Protein AF-X1A8K2-F1 (afdb_monomer_lite)

Structure (mmCIF, N/CA/C/O backbone):
data_AF-X1A8K2-F1
#
_entry.id   AF-X1A8K2-F1
#
loop_
_atom_site.group_PDB
_atom_site.id
_atom_site.type_symbol
_atom_site.label_atom_id
_atom_site.label_alt_id
_atom_site.label_comp_id
_atom_site.label_asym_id
_atom_site.label_entity_id
_atom_site.label_seq_id
_atom_site.pdbx_PDB_ins_code
_atom_site.Cartn_x
_atom_site.Cartn_y
_atom_site.Cartn_z
_atom_site.occupancy
_atom_site.B_iso_or_equiv
_atom_site.auth_seq_id
_atom_site.auth_comp_id
_atom_site.auth_asym_id
_atom_site.auth_atom_id
_atom_site.pdbx_PDB_model_num
ATOM 1 N N . MET A 1 1 ? -9.554 1.216 -3.311 1.00 89.81 1 MET A N 1
ATOM 2 C CA . MET A 1 1 ? -9.730 0.428 -2.067 1.00 89.81 1 MET A CA 1
ATOM 3 C C . MET A 1 1 ? -9.692 1.363 -0.865 1.00 89.81 1 MET A C 1
ATOM 5 O O . MET A 1 1 ? -8.855 2.260 -0.866 1.00 89.81 1 MET A O 1
ATOM 9 N N . ILE A 1 2 ? -10.575 1.177 0.121 1.00 94.75 2 ILE A N 1
ATOM 10 C CA . ILE A 1 2 ? -10.563 1.934 1.386 1.00 94.75 2 ILE A CA 1
ATOM 11 C C . ILE A 1 2 ? -9.595 1.282 2.377 1.00 94.75 2 ILE A C 1
ATOM 13 O O . ILE A 1 2 ? -9.503 0.057 2.430 1.00 94.75 2 ILE A O 1
ATOM 17 N N . LEU A 1 3 ? -8.877 2.098 3.145 1.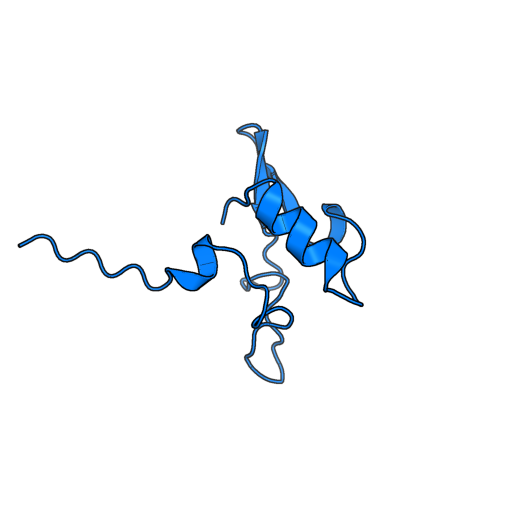00 95.19 3 LEU A N 1
ATOM 18 C CA . LEU A 1 3 ? -7.916 1.660 4.153 1.00 95.19 3 LEU A CA 1
ATOM 19 C C . LEU A 1 3 ? -8.405 1.955 5.564 1.00 95.19 3 LEU A C 1
ATOM 21 O O . LEU A 1 3 ? -8.927 3.035 5.847 1.00 95.19 3 LEU A O 1
ATOM 25 N N . SER A 1 4 ? -8.172 1.002 6.465 1.00 94.56 4 SER A N 1
ATOM 26 C CA . SER A 1 4 ? -8.341 1.238 7.895 1.00 94.56 4 SER A CA 1
ATOM 27 C C . SER A 1 4 ? -7.168 2.044 8.458 1.00 94.56 4 SER A C 1
ATOM 29 O O . SER A 1 4 ? -6.087 2.099 7.867 1.00 94.56 4 SER A O 1
ATOM 31 N N . LYS A 1 5 ? -7.361 2.620 9.651 1.00 93.94 5 LYS A N 1
ATOM 32 C CA . LYS A 1 5 ? -6.292 3.302 10.395 1.00 93.94 5 LYS A CA 1
ATOM 33 C C . LYS A 1 5 ? -5.068 2.408 10.607 1.00 93.94 5 LYS A C 1
ATOM 35 O O . LYS A 1 5 ? -3.949 2.810 10.306 1.00 93.94 5 LYS A O 1
ATOM 40 N N . ASN A 1 6 ? -5.309 1.167 11.018 1.00 95.81 6 ASN A N 1
ATOM 41 C CA . ASN A 1 6 ? -4.251 0.194 11.255 1.00 95.81 6 ASN A CA 1
ATOM 42 C C . ASN A 1 6 ? -3.466 -0.148 9.977 1.00 95.81 6 ASN A C 1
ATOM 44 O O . ASN A 1 6 ? -2.276 -0.428 10.057 1.00 95.81 6 ASN A O 1
ATOM 48 N N . ASP A 1 7 ? -4.104 -0.148 8.799 1.00 95.62 7 ASP A N 1
ATOM 49 C CA . ASP A 1 7 ? -3.400 -0.466 7.551 1.00 95.62 7 ASP A CA 1
ATOM 50 C C . ASP A 1 7 ? -2.384 0.624 7.187 1.00 95.62 7 ASP A C 1
ATOM 52 O O . ASP A 1 7 ? -1.231 0.300 6.909 1.00 95.62 7 ASP A O 1
ATOM 56 N N . PHE A 1 8 ? -2.768 1.909 7.209 1.00 94.62 8 PHE A N 1
ATOM 57 C CA . PHE A 1 8 ? -1.811 2.969 6.873 1.00 94.62 8 PHE A CA 1
ATOM 58 C C . PHE A 1 8 ? -0.741 3.159 7.955 1.00 94.62 8 PHE A C 1
ATOM 60 O O . PHE A 1 8 ? 0.400 3.447 7.611 1.00 94.62 8 PHE A O 1
ATOM 67 N N . GLU A 1 9 ? -1.057 2.935 9.237 1.00 96.12 9 GLU A N 1
ATOM 68 C CA . GLU A 1 9 ? -0.051 2.917 10.312 1.00 96.12 9 GLU A CA 1
ATOM 69 C C . GLU A 1 9 ? 0.975 1.799 10.096 1.00 96.12 9 GLU A C 1
ATOM 71 O O . GLU A 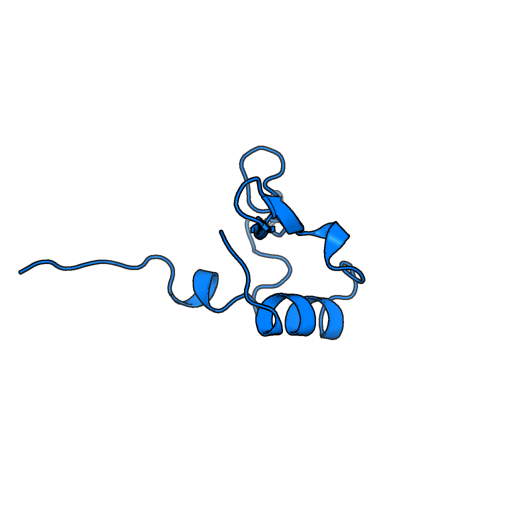1 9 ? 2.178 2.022 10.223 1.00 96.12 9 GLU A O 1
ATOM 76 N N . ASN A 1 10 ? 0.514 0.607 9.707 1.00 97.19 10 ASN A N 1
ATOM 77 C CA . ASN A 1 10 ? 1.394 -0.513 9.398 1.00 97.19 10 ASN A CA 1
ATOM 78 C C . ASN A 1 10 ? 2.263 -0.244 8.159 1.00 97.19 10 ASN A C 1
ATOM 80 O O . ASN A 1 10 ? 3.435 -0.608 8.155 1.00 97.19 10 ASN A O 1
ATOM 84 N N . ILE A 1 11 ? 1.726 0.417 7.128 1.00 97.56 11 ILE A N 1
ATOM 85 C CA . ILE A 1 11 ? 2.504 0.812 5.943 1.00 97.56 11 ILE A CA 1
ATOM 86 C C . ILE A 1 11 ? 3.594 1.817 6.323 1.00 97.56 11 ILE A C 1
ATOM 88 O O . ILE A 1 11 ? 4.755 1.570 6.019 1.00 97.56 11 ILE A O 1
ATOM 92 N N . ILE A 1 12 ? 3.243 2.897 7.030 1.00 97.81 12 ILE A N 1
ATOM 93 C CA . ILE A 1 12 ? 4.199 3.940 7.443 1.00 97.81 12 ILE A CA 1
ATOM 94 C C . ILE A 1 12 ? 5.304 3.361 8.331 1.00 97.81 12 ILE A C 1
ATOM 96 O O . ILE A 1 12 ? 6.461 3.746 8.222 1.00 97.81 12 ILE A O 1
ATOM 100 N N . LYS A 1 13 ? 4.962 2.407 9.202 1.00 97.88 13 LYS A N 1
ATOM 101 C CA . LYS A 1 13 ? 5.929 1.769 10.098 1.00 97.88 13 LYS A CA 1
ATOM 102 C C . LYS A 1 13 ? 6.955 0.892 9.368 1.00 97.88 13 LYS A C 1
ATOM 104 O O . LYS A 1 13 ? 8.085 0.797 9.836 1.00 97.88 13 LYS A O 1
ATOM 109 N N . ASN A 1 14 ? 6.559 0.200 8.298 1.00 97.69 14 ASN A N 1
ATOM 110 C CA . ASN A 1 14 ? 7.395 -0.825 7.653 1.00 97.69 14 ASN A CA 1
ATOM 111 C C . ASN A 1 14 ? 7.985 -0.386 6.304 1.00 97.69 14 ASN A C 1
ATOM 113 O O . ASN A 1 14 ? 8.918 -1.020 5.816 1.00 97.69 14 ASN A O 1
ATOM 117 N N . SER A 1 15 ? 7.448 0.665 5.686 1.00 96.44 15 SER A N 1
ATOM 118 C CA . SER A 1 15 ? 7.934 1.167 4.404 1.00 96.44 15 SER A CA 1
ATOM 119 C C . SER A 1 15 ? 9.108 2.122 4.578 1.00 96.44 15 SER A C 1
ATOM 121 O O . SER A 1 15 ? 9.076 3.025 5.406 1.00 96.44 15 SER A O 1
ATOM 123 N N . THR A 1 16 ? 10.120 1.979 3.724 1.00 94.56 16 THR A N 1
ATOM 124 C CA . THR A 1 16 ? 11.215 2.952 3.589 1.00 94.56 16 THR A CA 1
ATOM 125 C C . THR A 1 16 ? 10.898 4.074 2.594 1.00 94.56 16 THR A C 1
ATOM 127 O O . THR A 1 16 ? 11.601 5.079 2.563 1.00 94.56 16 THR A O 1
ATOM 130 N N . LYS A 1 17 ? 9.847 3.911 1.777 1.00 95.38 17 LYS A N 1
ATOM 131 C CA . LYS A 1 17 ? 9.452 4.825 0.687 1.00 95.38 17 LYS A CA 1
ATOM 132 C C . LYS A 1 17 ? 8.233 5.686 1.030 1.00 95.38 17 LYS A C 1
ATOM 134 O O . LYS A 1 17 ? 8.036 6.733 0.426 1.00 95.38 17 LYS A O 1
ATOM 139 N N . TYR A 1 18 ? 7.407 5.233 1.971 1.00 96.38 18 TYR A N 1
ATOM 140 C CA . TYR A 1 18 ? 6.108 5.825 2.294 1.00 96.38 18 TYR A CA 1
ATOM 141 C C . TYR A 1 18 ? 6.069 6.204 3.773 1.00 96.38 18 TYR A C 1
ATOM 143 O O . TYR A 1 18 ? 5.768 5.362 4.616 1.00 96.38 18 TYR A O 1
ATOM 151 N N . SER A 1 19 ? 6.372 7.463 4.076 1.00 95.94 19 SER A N 1
ATOM 152 C CA . SER A 1 19 ? 6.508 7.964 5.452 1.00 95.94 19 SER A CA 1
ATOM 153 C C . SER A 1 19 ? 5.252 8.684 5.941 1.00 95.94 19 SER A C 1
ATOM 155 O O . SER A 1 19 ? 5.033 8.822 7.145 1.00 95.94 19 SER A O 1
ATOM 157 N N . HIS A 1 20 ? 4.401 9.129 5.017 1.00 96.44 20 HIS A N 1
ATOM 158 C CA . HIS A 1 20 ? 3.167 9.839 5.313 1.00 96.44 20 HIS A CA 1
ATOM 159 C C . HIS A 1 20 ? 1.990 9.165 4.614 1.00 96.44 20 HIS A C 1
ATOM 161 O O . HIS A 1 20 ? 2.105 8.634 3.510 1.00 96.44 20 HIS A O 1
ATOM 167 N N . LYS A 1 21 ? 0.811 9.184 5.246 1.00 95.56 21 LYS A N 1
ATOM 168 C CA . LYS A 1 21 ? -0.391 8.572 4.653 1.00 95.56 21 LYS A CA 1
ATOM 169 C C . LYS A 1 21 ? -0.731 9.245 3.320 1.00 95.56 21 LYS A C 1
ATOM 171 O O . LYS A 1 21 ? -1.155 8.582 2.380 1.00 95.56 21 LYS A O 1
ATOM 176 N N . GLU A 1 22 ? -0.489 10.549 3.222 1.00 96.50 22 GLU A N 1
ATOM 177 C CA . GLU A 1 22 ? -0.700 11.354 2.026 1.00 96.50 22 GLU A CA 1
ATOM 178 C C . GLU A 1 22 ? 0.143 10.883 0.843 1.00 96.50 22 GLU A C 1
ATOM 180 O O . GLU A 1 22 ? -0.208 11.224 -0.280 1.00 96.50 22 GLU A O 1
ATOM 185 N N . ASP A 1 23 ? 1.190 10.077 1.040 1.00 97.06 23 ASP A N 1
ATOM 186 C CA . ASP A 1 23 ? 1.972 9.520 -0.062 1.00 97.06 23 ASP A CA 1
ATOM 187 C C . ASP A 1 23 ? 1.115 8.543 -0.887 1.00 97.06 23 ASP A C 1
ATOM 189 O O . ASP A 1 23 ? 1.127 8.578 -2.120 1.00 97.06 23 ASP A O 1
ATOM 193 N N . PHE A 1 24 ? 0.270 7.744 -0.225 1.00 97.56 24 PHE A N 1
ATOM 194 C CA . PHE A 1 24 ? -0.442 6.615 -0.836 1.00 97.56 24 PHE A CA 1
ATOM 195 C C . PHE A 1 24 ? -1.972 6.640 -0.689 1.00 97.56 24 P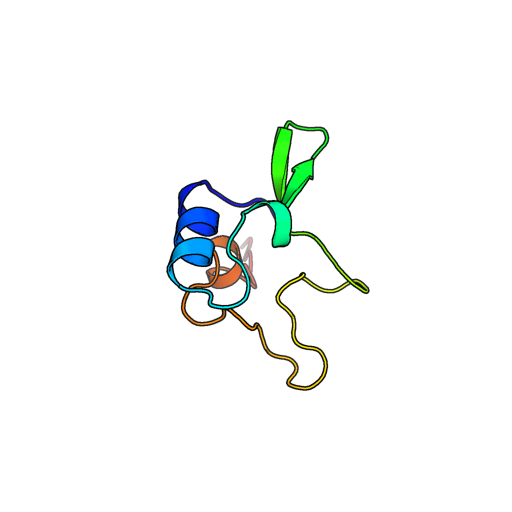HE A C 1
ATOM 197 O O . PHE A 1 24 ? -2.656 5.887 -1.388 1.00 97.56 24 PHE A O 1
ATOM 204 N N . VAL A 1 25 ? -2.543 7.516 0.144 1.00 97.44 25 VAL A N 1
ATOM 205 C CA . VAL A 1 25 ? -4.000 7.721 0.238 1.00 97.44 25 VAL A CA 1
ATOM 206 C C . VAL A 1 25 ? -4.431 9.150 -0.047 1.00 97.44 25 VAL A C 1
ATOM 208 O O . VAL A 1 25 ? -3.662 10.098 0.080 1.00 97.44 25 VAL A O 1
ATOM 211 N N . PHE A 1 26 ? -5.708 9.303 -0.382 1.00 97.12 26 PHE A N 1
ATOM 212 C CA . PHE A 1 26 ? -6.436 10.566 -0.324 1.00 97.12 26 PHE A CA 1
ATOM 213 C C . PHE A 1 26 ? -7.746 10.367 0.446 1.00 97.12 26 PHE A C 1
ATOM 215 O O . PHE A 1 26 ? -8.233 9.243 0.586 1.00 97.12 26 PHE A O 1
ATOM 222 N N . LYS A 1 27 ? -8.325 11.453 0.965 1.00 97.06 27 LYS A N 1
ATOM 223 C CA . LYS A 1 27 ? -9.666 11.420 1.557 1.00 97.06 27 LYS A CA 1
ATOM 224 C C . LYS A 1 27 ? -10.690 11.589 0.435 1.00 97.06 27 LYS A C 1
ATOM 226 O O . LYS A 1 27 ? -10.662 12.604 -0.256 1.00 97.06 27 LYS A O 1
ATOM 231 N N . ASN A 1 28 ? -11.541 10.592 0.210 1.00 97.12 28 ASN A N 1
ATOM 232 C CA . ASN A 1 28 ? -12.550 10.655 -0.847 1.00 97.12 28 ASN A CA 1
ATOM 233 C C . ASN A 1 28 ? -13.748 11.539 -0.444 1.00 97.12 28 ASN A C 1
ATOM 235 O O . ASN A 1 28 ? -13.817 12.037 0.682 1.00 97.12 28 ASN A O 1
ATOM 239 N N . LYS A 1 29 ? -14.696 11.733 -1.371 1.00 97.75 29 LYS A N 1
ATOM 240 C CA . LYS A 1 29 ? -15.901 12.563 -1.165 1.00 97.75 29 LYS A CA 1
ATOM 241 C C . LYS A 1 29 ? -16.770 12.123 0.021 1.00 97.75 29 LYS A C 1
ATOM 243 O O . LYS A 1 29 ? -17.433 12.957 0.622 1.00 97.75 29 LYS A O 1
ATOM 248 N N . ASP A 1 30 ? -16.707 10.845 0.382 1.00 97.44 30 ASP A N 1
ATOM 249 C CA . ASP A 1 30 ? -17.457 10.253 1.495 1.00 97.44 30 ASP A CA 1
ATOM 250 C C . ASP A 1 30 ? -16.657 10.301 2.813 1.00 97.44 30 ASP A C 1
ATOM 252 O O . ASP A 1 30 ? -17.093 9.816 3.853 1.00 97.44 30 ASP A O 1
ATOM 256 N N . GLY A 1 31 ? -15.462 10.899 2.788 1.00 96.31 31 GLY A N 1
ATOM 257 C CA . GLY A 1 31 ? -14.619 11.107 3.955 1.00 96.31 31 GLY A CA 1
ATOM 258 C C . GLY A 1 31 ? -13.716 9.928 4.324 1.00 96.31 31 GLY A C 1
ATOM 259 O O . GLY A 1 31 ? -13.038 9.997 5.352 1.00 96.31 31 GLY A O 1
ATOM 260 N N . PHE A 1 32 ? -13.649 8.880 3.503 1.00 96.12 32 PHE A N 1
ATOM 261 C CA . PHE A 1 32 ? -12.814 7.704 3.752 1.00 96.12 32 PHE A CA 1
ATOM 262 C C . PHE A 1 32 ? -11.404 7.856 3.178 1.00 96.12 32 PHE A C 1
ATOM 264 O O . PHE A 1 32 ? -11.205 8.484 2.137 1.00 96.12 32 PHE A O 1
ATOM 271 N N . PHE A 1 33 ? -10.417 7.231 3.825 1.00 96.25 33 PHE A N 1
ATOM 272 C CA . PHE A 1 33 ? -9.060 7.129 3.287 1.00 96.25 33 PHE A CA 1
ATOM 273 C C . PHE A 1 33 ? -9.011 6.059 2.197 1.00 96.25 33 PHE A C 1
ATOM 275 O O . PHE A 1 33 ? -9.135 4.865 2.470 1.00 96.25 33 PHE A O 1
ATOM 282 N N . GLN A 1 34 ? -8.838 6.492 0.954 1.00 96.25 34 GLN A N 1
ATOM 283 C CA . GLN A 1 34 ? -8.824 5.645 -0.227 1.00 96.25 34 GLN A CA 1
ATOM 284 C C . GLN A 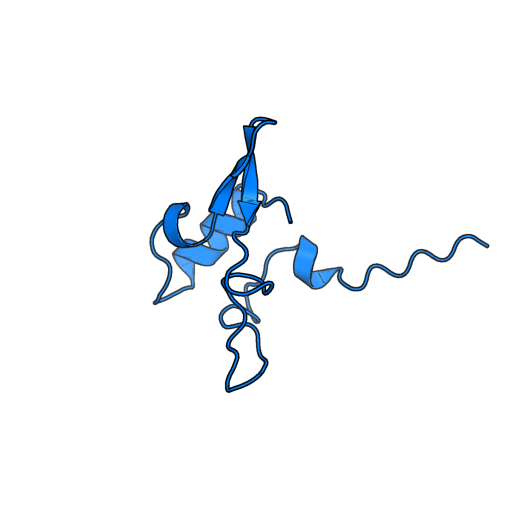1 34 ? -7.421 5.598 -0.834 1.00 96.25 34 GLN A C 1
ATOM 286 O O . GLN A 1 34 ? -6.773 6.633 -0.976 1.00 96.25 34 GLN A O 1
ATOM 291 N N . LEU A 1 35 ? -6.964 4.401 -1.217 1.00 96.50 35 LEU A N 1
ATOM 292 C CA . LEU A 1 35 ? -5.722 4.239 -1.973 1.00 96.50 35 LEU A CA 1
ATOM 293 C C . LEU A 1 35 ? -5.759 5.021 -3.281 1.00 96.50 35 LEU A C 1
ATOM 295 O O . LEU A 1 35 ? -6.753 4.975 -4.013 1.00 96.50 35 LEU A O 1
ATOM 299 N N . LYS A 1 36 ? -4.641 5.678 -3.582 1.00 97.50 36 LYS A N 1
ATOM 300 C CA . LYS A 1 36 ? -4.399 6.292 -4.883 1.00 97.50 36 LYS A CA 1
ATOM 301 C C . LYS A 1 36 ? -4.196 5.217 -5.946 1.00 97.50 36 LYS A C 1
ATOM 303 O O . LYS A 1 36 ? -3.549 4.199 -5.693 1.00 97.50 36 LYS A O 1
ATOM 308 N N . ASN A 1 37 ? -4.692 5.510 -7.143 1.00 96.50 37 ASN A N 1
ATOM 309 C CA . ASN A 1 37 ? -4.289 4.809 -8.350 1.00 96.50 37 ASN A CA 1
ATOM 310 C C . ASN A 1 37 ? -3.381 5.726 -9.178 1.00 96.50 37 ASN A C 1
ATOM 312 O O . ASN A 1 37 ? -3.685 6.908 -9.330 1.00 96.50 37 ASN A O 1
ATOM 316 N N . ILE A 1 38 ? -2.286 5.183 -9.703 1.00 95.12 38 ILE A N 1
ATOM 317 C CA . ILE A 1 38 ? -1.347 5.854 -10.605 1.00 95.12 38 ILE A CA 1
ATOM 318 C C . ILE A 1 38 ? -1.241 4.988 -11.856 1.00 95.12 38 ILE A C 1
ATOM 320 O O . ILE A 1 38 ? -0.993 3.790 -11.747 1.00 95.12 38 ILE A O 1
ATOM 324 N N . ASN A 1 39 ?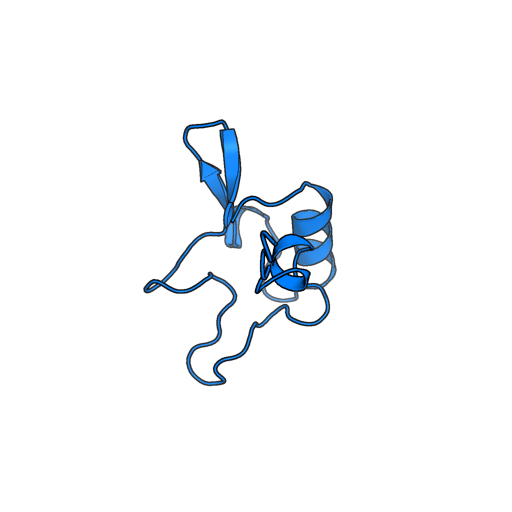 -1.445 5.588 -13.033 1.00 93.56 39 ASN A N 1
ATOM 325 C CA . ASN A 1 39 ? -1.457 4.876 -14.317 1.00 93.56 39 ASN A CA 1
ATOM 326 C C . ASN A 1 39 ? -2.388 3.652 -14.290 1.00 93.56 39 ASN A C 1
ATOM 328 O O . ASN A 1 39 ? -1.975 2.552 -14.628 1.00 93.56 39 ASN A O 1
ATOM 332 N N . GLU A 1 40 ? -3.616 3.839 -13.793 1.00 93.50 40 GLU A N 1
ATOM 333 C CA . GLU A 1 40 ? -4.645 2.788 -13.650 1.00 93.50 40 GLU A CA 1
ATOM 334 C C . GLU A 1 40 ? -4.305 1.644 -12.671 1.00 93.50 40 GLU A C 1
ATOM 336 O O . GLU A 1 40 ? -5.151 0.796 -12.389 1.00 93.50 40 GLU A O 1
ATOM 341 N N . HIS A 1 41 ? -3.120 1.659 -12.060 1.00 94.69 41 HIS A N 1
ATOM 342 C CA . HIS A 1 41 ? -2.685 0.677 -11.073 1.00 94.69 41 HIS A CA 1
ATOM 343 C C . HIS A 1 41 ? -2.733 1.229 -9.650 1.00 9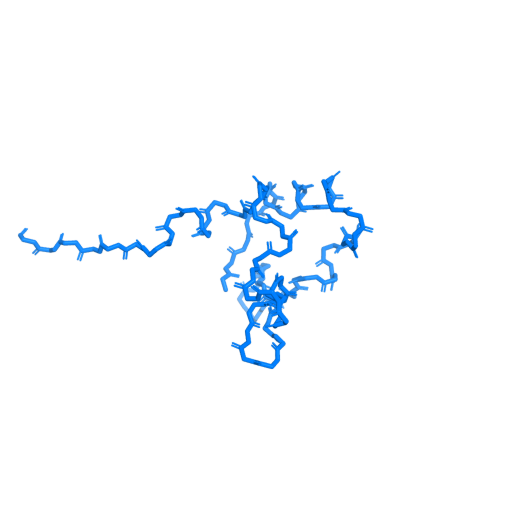4.69 41 HIS A C 1
ATOM 345 O O . HIS A 1 41 ? -2.716 2.436 -9.430 1.00 94.69 41 HIS A O 1
ATOM 351 N N . CYS A 1 42 ? -2.753 0.339 -8.658 1.00 95.31 42 CYS A N 1
ATOM 352 C CA . CYS A 1 42 ? -2.534 0.717 -7.262 1.00 95.31 42 CYS A CA 1
ATOM 353 C C . CYS A 1 42 ? -1.181 1.435 -7.115 1.00 95.31 42 CYS A C 1
ATOM 355 O O . CYS A 1 42 ? -0.198 0.995 -7.700 1.00 95.31 42 CYS A O 1
ATOM 357 N N . VAL A 1 43 ? -1.104 2.480 -6.284 1.00 97.25 43 VAL A N 1
ATOM 358 C CA . VAL A 1 43 ? 0.135 3.239 -5.991 1.00 97.25 43 VAL A CA 1
ATOM 359 C C . VAL A 1 43 ? 1.338 2.387 -5.555 1.00 97.25 43 VAL A C 1
ATOM 361 O O . VAL A 1 43 ? 2.471 2.838 -5.676 1.00 97.25 43 VAL A O 1
ATOM 364 N N . PHE A 1 44 ? 1.103 1.169 -5.064 1.00 97.00 44 PHE A N 1
ATOM 365 C CA . PHE A 1 44 ? 2.147 0.226 -4.649 1.00 97.00 44 PHE A CA 1
ATOM 366 C C . PHE A 1 44 ? 2.541 -0.791 -5.723 1.00 97.00 44 PHE A C 1
ATOM 368 O O . PHE A 1 44 ? 3.326 -1.693 -5.442 1.00 97.00 44 PHE A O 1
ATOM 375 N N . PHE A 1 45 ? 1.932 -0.737 -6.907 1.00 96.62 45 PHE A N 1
ATOM 376 C CA . PHE A 1 45 ? 2.254 -1.649 -7.995 1.00 96.62 45 PHE A CA 1
ATOM 377 C C . PHE A 1 45 ? 3.530 -1.189 -8.699 1.00 96.62 45 PHE A C 1
ATOM 379 O O . PHE A 1 45 ? 3.557 -0.131 -9.328 1.00 96.62 45 PHE A O 1
ATOM 386 N N . ASP A 1 46 ? 4.572 -2.006 -8.613 1.00 95.75 46 ASP A N 1
ATOM 387 C CA . ASP A 1 46 ? 5.807 -1.813 -9.353 1.00 95.75 46 ASP A CA 1
ATOM 388 C C . ASP A 1 46 ? 5.664 -2.413 -10.758 1.00 95.75 46 ASP A C 1
ATOM 390 O O . ASP A 1 46 ? 5.595 -3.630 -10.931 1.00 95.75 46 ASP A O 1
ATOM 394 N N . ILE A 1 47 ? 5.591 -1.549 -11.774 1.00 93.75 47 ILE A N 1
ATOM 395 C CA . ILE A 1 47 ? 5.363 -1.949 -13.172 1.00 93.75 47 ILE A CA 1
ATOM 396 C C . ILE A 1 47 ? 6.478 -2.872 -13.708 1.00 93.75 47 ILE A C 1
ATOM 398 O O . ILE A 1 47 ? 6.134 -3.883 -14.329 1.00 93.75 47 ILE A O 1
ATOM 402 N N . PRO A 1 48 ? 7.783 -2.589 -13.491 1.00 95.19 48 PRO A N 1
ATOM 403 C CA . PRO A 1 48 ? 8.867 -3.451 -13.963 1.00 95.19 48 PRO A CA 1
ATOM 404 C C . PRO A 1 48 ? 8.813 -4.875 -13.400 1.00 95.19 48 PRO A C 1
ATOM 406 O O . PRO A 1 48 ? 8.872 -5.833 -14.171 1.00 95.19 48 PRO A O 1
ATOM 409 N N . SER A 1 49 ? 8.683 -5.037 -12.078 1.00 96.38 49 SER A N 1
ATOM 410 C CA . SER A 1 49 ? 8.643 -6.365 -11.443 1.00 96.38 49 SER A CA 1
ATOM 411 C C . SER A 1 49 ? 7.265 -7.023 -11.493 1.00 96.38 49 SER A C 1
ATOM 413 O O . SER A 1 49 ? 7.163 -8.236 -11.304 1.00 96.38 49 SER A O 1
ATOM 415 N N . LYS A 1 50 ? 6.207 -6.246 -11.757 1.00 94.81 50 LYS A N 1
ATOM 416 C CA . LYS A 1 50 ? 4.794 -6.645 -11.653 1.00 94.81 50 LYS A CA 1
ATOM 417 C C . LYS A 1 50 ? 4.412 -7.125 -10.251 1.00 94.81 50 LYS A C 1
ATOM 419 O O . LYS A 1 50 ? 3.550 -7.993 -10.102 1.00 94.81 50 LYS A O 1
ATOM 424 N N . GLN A 1 51 ? 5.049 -6.573 -9.221 1.00 95.00 51 GLN A N 1
ATOM 425 C CA . GLN A 1 51 ? 4.805 -6.929 -7.824 1.00 95.00 51 GLN A CA 1
ATOM 426 C C . GLN A 1 51 ? 4.312 -5.733 -7.012 1.00 95.00 51 GLN A C 1
ATOM 428 O O . GLN A 1 51 ? 4.357 -4.585 -7.442 1.00 95.00 51 GLN A O 1
ATOM 433 N N . CYS A 1 52 ? 3.794 -6.020 -5.821 1.00 95.62 52 CYS A N 1
ATOM 434 C CA . CYS A 1 52 ? 3.420 -4.991 -4.862 1.00 95.62 52 CYS A CA 1
ATOM 435 C C . CYS A 1 52 ? 4.626 -4.664 -3.977 1.00 95.62 52 CYS A C 1
ATOM 437 O O . CYS A 1 52 ? 5.123 -5.551 -3.286 1.00 95.62 52 CYS A O 1
ATOM 439 N N . GLU A 1 53 ? 5.045 -3.401 -3.932 1.00 96.56 53 GLU A N 1
ATOM 440 C CA . GLU A 1 53 ? 6.206 -2.948 -3.147 1.00 96.56 53 GLU A CA 1
ATOM 441 C C . GLU A 1 53 ? 6.044 -3.175 -1.632 1.00 96.56 53 GLU A C 1
ATOM 443 O O . GLU A 1 53 ? 7.024 -3.221 -0.895 1.00 96.56 53 GLU A O 1
ATOM 448 N N . ILE A 1 54 ? 4.804 -3.340 -1.157 1.00 96.62 54 ILE A N 1
ATOM 449 C CA . ILE A 1 54 ? 4.470 -3.523 0.263 1.00 96.62 54 ILE A CA 1
ATOM 450 C C . ILE A 1 54 ? 3.896 -4.915 0.570 1.00 96.62 54 ILE A C 1
ATOM 452 O O . ILE A 1 54 ? 3.119 -5.068 1.514 1.00 96.62 54 ILE A O 1
ATOM 456 N N . TYR A 1 55 ? 4.187 -5.928 -0.255 1.00 95.31 55 TYR A N 1
ATOM 457 C CA . TYR A 1 55 ? 3.474 -7.213 -0.230 1.00 95.31 55 TYR A CA 1
ATOM 458 C C . TYR A 1 55 ? 3.410 -7.870 1.162 1.00 95.31 55 TYR A C 1
ATOM 460 O O . TYR A 1 55 ? 2.336 -8.334 1.554 1.00 95.31 55 TYR A O 1
ATOM 468 N N . ASP A 1 56 ? 4.494 -7.856 1.939 1.00 95.81 56 ASP A N 1
ATOM 469 C CA . ASP A 1 56 ? 4.572 -8.532 3.247 1.00 95.81 56 ASP A CA 1
ATOM 470 C C . ASP A 1 56 ? 3.660 -7.913 4.312 1.00 95.81 56 ASP A C 1
ATOM 472 O O . ASP A 1 56 ? 3.056 -8.604 5.137 1.00 95.81 56 ASP A O 1
ATOM 476 N N . TYR A 1 57 ? 3.490 -6.596 4.254 1.00 96.12 57 TYR A N 1
ATOM 477 C CA . TYR A 1 57 ? 2.688 -5.817 5.195 1.00 96.12 57 TYR A CA 1
ATOM 478 C C . TYR A 1 57 ? 1.466 -5.180 4.521 1.00 96.12 57 TYR A C 1
ATOM 480 O O . TYR A 1 57 ? 0.894 -4.213 5.032 1.00 96.12 57 TYR A O 1
ATOM 488 N N . ARG A 1 58 ? 1.031 -5.767 3.396 1.00 95.69 58 ARG A N 1
ATOM 489 C CA . ARG A 1 58 ? -0.093 -5.283 2.592 1.00 95.69 58 ARG A CA 1
ATOM 490 C C . ARG A 1 58 ? -1.389 -5.190 3.411 1.00 95.69 58 ARG A C 1
ATOM 492 O O . ARG A 1 58 ? -1.604 -6.013 4.310 1.00 95.69 58 ARG A O 1
ATOM 499 N N . PRO A 1 59 ? -2.285 -4.248 3.071 1.00 95.50 59 PRO A N 1
ATOM 500 C CA . PRO A 1 59 ? -3.549 -4.058 3.774 1.00 95.50 59 PRO A CA 1
ATOM 501 C C . PRO A 1 59 ? -4.396 -5.324 3.828 1.00 95.50 59 PRO A C 1
ATOM 503 O O . PRO A 1 59 ? -4.359 -6.140 2.901 1.00 95.50 59 PRO A O 1
ATOM 506 N N . LYS A 1 60 ? -5.240 -5.452 4.860 1.00 92.31 60 LYS A N 1
ATOM 507 C CA . LYS A 1 60 ? -6.160 -6.600 4.989 1.00 92.31 60 LYS A CA 1
ATOM 508 C C . LYS A 1 60 ? -7.008 -6.810 3.730 1.00 92.31 60 LYS A C 1
ATOM 510 O O . LYS A 1 60 ? -7.113 -7.936 3.258 1.00 92.31 60 LYS A O 1
ATOM 515 N N . GLY A 1 61 ? -7.528 -5.730 3.140 1.00 90.44 61 GLY A N 1
ATOM 516 C CA . GLY A 1 61 ? -8.307 -5.790 1.897 1.00 90.44 61 GLY A CA 1
ATOM 517 C C . GLY A 1 61 ? -7.560 -6.456 0.732 1.00 90.44 61 GLY A C 1
ATOM 518 O O . GLY A 1 61 ? -8.149 -7.259 0.017 1.00 90.44 61 GLY A O 1
ATOM 519 N N . CYS A 1 62 ? -6.249 -6.221 0.594 1.00 92.06 62 CYS A N 1
ATOM 520 C CA . CYS A 1 62 ? -5.425 -6.882 -0.426 1.00 92.06 62 CYS A CA 1
ATOM 521 C C . CYS A 1 62 ? -5.168 -8.364 -0.127 1.00 92.06 62 CYS A C 1
ATOM 523 O O . CYS A 1 62 ? -4.897 -9.124 -1.047 1.00 92.06 62 CYS A O 1
ATOM 525 N N . LYS A 1 63 ? -5.197 -8.785 1.145 1.00 91.12 63 LYS A N 1
ATOM 526 C CA . LYS A 1 63 ? -4.993 -10.194 1.528 1.00 91.12 63 LYS A CA 1
ATOM 527 C C . LYS A 1 63 ? -6.197 -11.061 1.194 1.00 91.12 63 LYS A C 1
ATOM 529 O O . LYS A 1 63 ? -6.023 -12.232 0.893 1.00 91.12 63 LYS A O 1
ATOM 534 N N . PHE A 1 64 ? -7.390 -10.480 1.251 1.00 87.00 64 PHE A N 1
ATOM 535 C CA . PHE A 1 64 ? -8.619 -11.176 0.894 1.00 87.00 64 PHE A CA 1
ATOM 536 C C . PHE A 1 64 ? -8.847 -11.249 -0.618 1.00 87.00 64 PHE A C 1
ATOM 538 O O . PHE A 1 64 ? -9.724 -11.983 -1.051 1.00 87.00 64 PHE A O 1
ATOM 545 N N . TYR A 1 65 ? -8.086 -10.500 -1.420 1.00 75.50 65 TYR A N 1
ATOM 546 C CA . TYR A 1 65 ? -8.276 -10.447 -2.864 1.00 75.50 65 TYR A CA 1
ATOM 547 C C . TYR A 1 65 ? -7.543 -11.596 -3.595 1.00 75.50 65 TYR A C 1
ATOM 549 O O . TYR A 1 65 ? -6.369 -11.831 -3.302 1.00 75.50 65 TYR A O 1
ATOM 557 N N . PRO A 1 66 ? -8.172 -12.252 -4.589 1.00 75.88 66 PRO A N 1
ATOM 558 C CA . PRO A 1 66 ? -9.556 -12.048 -5.009 1.00 75.88 66 PRO A CA 1
ATOM 559 C C . PRO A 1 66 ? -10.538 -12.652 -3.997 1.00 75.88 66 PRO A C 1
ATOM 561 O O . PRO A 1 66 ? -10.448 -13.829 -3.654 1.00 75.88 66 PRO A O 1
ATOM 564 N N . LEU A 1 67 ? -11.498 -11.839 -3.546 1.00 75.06 67 LEU A N 1
ATOM 565 C CA . LEU A 1 67 ? -12.656 -12.343 -2.814 1.00 75.06 67 LEU A CA 1
ATOM 566 C C . LEU A 1 67 ? -13.536 -13.055 -3.841 1.00 75.06 67 LEU A C 1
ATOM 568 O O . LEU A 1 67 ? -14.209 -12.399 -4.634 1.00 75.06 67 LEU A O 1
ATOM 572 N N . ILE A 1 68 ? -13.490 -14.384 -3.857 1.00 74.62 68 ILE A N 1
ATOM 573 C CA . ILE A 1 68 ? -14.399 -15.196 -4.664 1.00 74.62 68 ILE A CA 1
ATOM 574 C C . ILE A 1 68 ? -15.658 -15.401 -3.824 1.00 74.62 68 ILE A C 1
ATOM 576 O O . ILE A 1 68 ? -15.630 -16.106 -2.817 1.00 74.62 68 ILE A O 1
ATOM 580 N N . PHE A 1 69 ? -16.740 -14.724 -4.203 1.00 73.19 69 PHE A N 1
ATOM 581 C CA . PHE A 1 69 ? -18.056 -14.948 -3.617 1.00 73.19 69 PHE A CA 1
ATOM 582 C C . PHE A 1 69 ? -18.715 -16.106 -4.366 1.00 73.19 69 PHE A C 1
ATOM 584 O O . PHE A 1 69 ? -19.035 -15.967 -5.545 1.00 73.19 69 PHE A O 1
ATOM 591 N N . ASP A 1 70 ? -18.867 -17.245 -3.695 1.00 77.12 70 ASP A N 1
ATOM 592 C CA . ASP A 1 70 ? -19.672 -18.362 -4.181 1.00 77.12 70 ASP A CA 1
ATOM 593 C C . ASP A 1 70 ? -21.072 -18.242 -3.570 1.00 77.12 70 ASP A C 1
ATOM 595 O O . ASP A 1 70 ? -21.216 -18.192 -2.348 1.00 77.12 70 ASP A O 1
ATOM 599 N N . SER A 1 71 ? -22.087 -18.103 -4.420 1.00 74.56 71 SER A N 1
ATOM 600 C CA . SER A 1 71 ? -23.470 -17.806 -4.034 1.00 74.56 71 SER A CA 1
ATOM 601 C C . SER A 1 71 ? -24.407 -19.006 -4.194 1.00 74.56 71 SER A C 1
ATOM 603 O O . SER A 1 71 ? -25.563 -18.804 -4.567 1.00 74.56 71 SER A O 1
ATOM 605 N N . ASN A 1 72 ? -23.905 -20.228 -3.994 1.00 59.47 72 ASN A N 1
ATOM 606 C CA . ASN A 1 72 ? -24.726 -21.444 -4.047 1.00 59.47 72 ASN A CA 1
ATOM 607 C C . ASN A 1 72 ? -25.901 -21.408 -3.060 1.00 59.47 72 ASN A C 1
ATOM 609 O O . ASN A 1 72 ? -25.698 -20.972 -1.902 1.00 59.47 72 ASN A O 1
#

Secondary structure (DSSP, 8-state):
-B--HHHHHHHHHH-SS--SHHHHEEE-TTS-EEE-EETTEETTEETTTTEETTGGG--HHHHS-S------

Organism: NCBI:txid412755

pLDDT: mean 93.04, std 7.49, range [59.47, 97.88]

InterPro domains:
  IPR005358 Putative zinc- or iron-chelating domain containing protein [PF03692] (9-67)

Sequence (72 aa):
MILSKNDFENIIKNSTKYSHKEDFVFKNKDGFFQLKNINEHCVFFDIPSKQCEIYDYRPKGCKFYPLIFDSN

Foldseek 3Di:
DFADPVLLVLCCVPDPVCPDLVQFWDQDPVRTTDGDDDPNHTPQQDPVVRDGVCVVSHGPVVVCPPVDDDDD

Radius of gyration: 12.99 Å; chains: 1; bounding box: 36×34×26 Å